Protein AF-A0A9D0ZC57-F1 (afdb_monomer_lite)

Radius of gyration: 15.39 Å; chains: 1; bounding box: 29×28×44 Å

pLDDT: mean 91.04, std 4.11, range [65.31, 96.06]

Organism: NCBI:txid2840875

Secondary structure (DSSP, 8-state):
--HHHHHHHHHHHHHHHHHHHHHHS-EEEEEPPPPTT---EEEEEETTEEEEEETTSEEEEEHHHHHHHHHTT--

Foldseek 3Di:
DDPVVVVVVVLVVQVVVQVVCQVPAAWDWDAAAQDPVRDQKDWDADSNRIDIDGHRDTDTHGPSVVVVCVVVVVD

Sequence (75 aa):
MTENERLERRARDQERSAAQALAQSTREAVLIPPAPDGERELYGCWNGIPVRYARGQRVDMPTVVLRMFRDCGAL

Structure (mmCIF, N/CA/C/O backbone):
data_AF-A0A9D0ZC57-F1
#
_entry.id   AF-A0A9D0ZC57-F1
#
loop_
_atom_site.group_PDB
_atom_site.id
_atom_site.type_symbol
_atom_site.label_atom_id
_atom_site.label_alt_id
_atom_site.label_comp_id
_atom_site.label_asym_id
_atom_site.label_entity_id
_atom_site.label_seq_id
_atom_site.pdbx_PDB_ins_code
_atom_site.Cartn_x
_atom_site.Cartn_y
_atom_site.Cartn_z
_atom_site.occupancy
_atom_site.B_iso_or_equiv
_atom_site.auth_seq_id
_atom_site.auth_comp_id
_atom_site.auth_asym_id
_atom_site.auth_atom_id
_atom_site.pdbx_PDB_model_num
ATOM 1 N N . MET A 1 1 ? -14.713 12.893 30.036 1.00 65.31 1 MET A N 1
ATOM 2 C CA . MET A 1 1 ? -14.179 12.624 28.691 1.00 65.31 1 MET A CA 1
ATOM 3 C C . MET A 1 1 ? -14.379 13.872 27.855 1.00 65.31 1 MET A C 1
ATOM 5 O O . MET A 1 1 ? -15.529 14.239 27.622 1.00 65.31 1 MET A O 1
ATOM 9 N N . THR A 1 2 ? -13.300 14.559 27.510 1.00 88.81 2 THR A N 1
ATOM 10 C CA . THR A 1 2 ? -13.302 15.751 26.658 1.00 88.81 2 THR A CA 1
ATOM 11 C C . THR A 1 2 ? -13.593 15.365 25.203 1.00 88.81 2 THR A C 1
ATOM 13 O O . THR A 1 2 ? -13.574 14.187 24.835 1.00 88.81 2 THR A O 1
ATOM 16 N N . G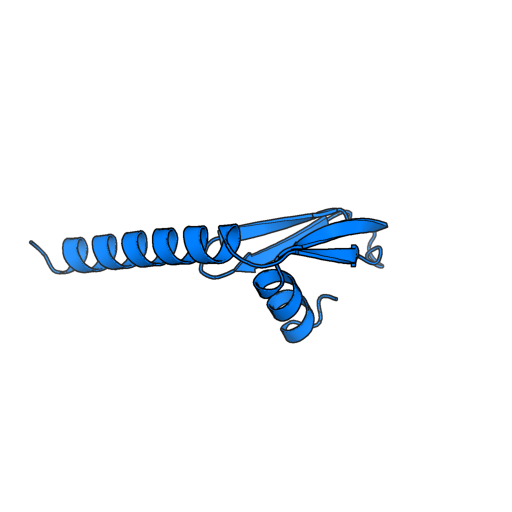LU A 1 3 ? -13.905 16.345 24.359 1.00 90.12 3 GLU A N 1
ATOM 17 C CA . GLU A 1 3 ? -14.131 16.112 22.928 1.00 90.12 3 GLU A CA 1
ATOM 18 C C . GLU A 1 3 ? -12.869 15.592 22.223 1.00 90.12 3 GLU A C 1
ATOM 20 O O . GLU A 1 3 ? -12.952 14.644 21.443 1.00 90.12 3 GLU A O 1
ATOM 25 N N . ASN A 1 4 ? -11.695 16.102 22.606 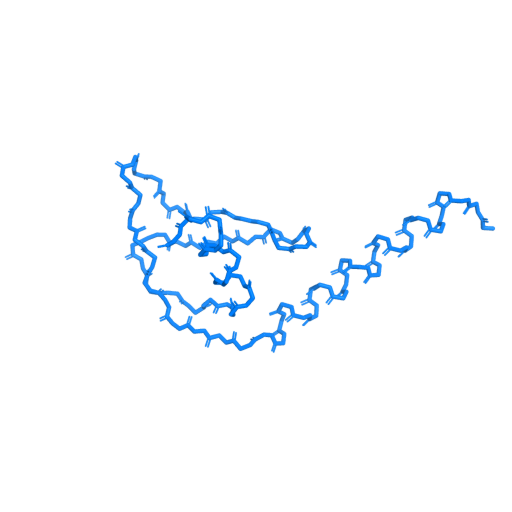1.00 91.19 4 ASN A N 1
ATOM 26 C CA . ASN A 1 4 ? -10.408 15.616 22.108 1.00 91.19 4 ASN A CA 1
ATOM 27 C C . ASN A 1 4 ? -10.173 14.141 22.451 1.00 91.19 4 ASN A C 1
ATOM 29 O O . ASN A 1 4 ? -9.845 13.359 21.566 1.00 91.19 4 ASN A O 1
ATOM 33 N N . GLU A 1 5 ? -10.438 13.720 23.691 1.00 93.69 5 GLU A N 1
ATOM 34 C CA . GLU A 1 5 ? -10.291 12.310 24.089 1.00 93.69 5 GLU A CA 1
ATOM 35 C C . GLU A 1 5 ? -11.209 11.378 23.276 1.00 93.69 5 GLU A C 1
ATOM 37 O O . GLU A 1 5 ? -10.845 10.243 22.955 1.00 93.69 5 GLU A O 1
ATOM 42 N N . ARG A 1 6 ? -12.410 11.845 22.901 1.00 94.00 6 ARG A N 1
ATOM 43 C CA . ARG A 1 6 ? -13.326 11.078 22.041 1.00 94.00 6 ARG A CA 1
ATOM 44 C C . ARG A 1 6 ? -12.809 10.967 20.608 1.00 94.00 6 ARG A C 1
ATOM 46 O O . ARG A 1 6 ? -12.958 9.903 20.006 1.00 94.00 6 ARG A O 1
ATOM 53 N N . LEU A 1 7 ? -12.234 12.039 20.065 1.00 93.31 7 LEU A N 1
ATOM 54 C CA . LEU A 1 7 ? -11.654 12.055 18.720 1.00 93.31 7 LEU A CA 1
ATOM 55 C C . LEU A 1 7 ? -10.420 11.151 18.635 1.00 93.31 7 LEU A C 1
ATOM 57 O O . LEU A 1 7 ? -10.350 10.309 17.741 1.00 93.31 7 LEU A O 1
ATOM 61 N N . GLU A 1 8 ? -9.513 11.237 19.607 1.00 93.00 8 GLU A N 1
ATOM 62 C CA . GLU A 1 8 ? -8.326 10.377 19.675 1.00 93.00 8 GLU A CA 1
ATOM 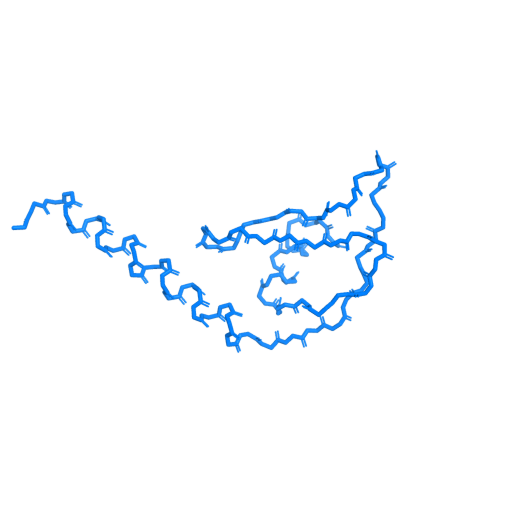63 C C . GLU A 1 8 ? -8.696 8.895 19.767 1.00 93.00 8 GLU A C 1
ATOM 65 O O . GLU A 1 8 ? -8.111 8.056 19.080 1.00 93.00 8 GLU A O 1
ATOM 70 N N . ARG A 1 9 ? -9.705 8.553 20.578 1.00 93.00 9 ARG A N 1
ATOM 71 C CA . ARG A 1 9 ? -10.178 7.169 20.681 1.00 93.00 9 ARG A CA 1
ATOM 72 C C . ARG A 1 9 ? -10.731 6.657 19.351 1.00 93.00 9 ARG A C 1
ATOM 74 O O . ARG A 1 9 ? -10.403 5.544 18.950 1.00 93.00 9 ARG A O 1
ATOM 81 N N . ARG A 1 10 ? -11.534 7.471 18.656 1.00 91.44 10 ARG A N 1
ATOM 82 C CA . ARG A 1 10 ? -12.085 7.117 17.338 1.00 91.44 10 ARG A CA 1
ATOM 83 C C . ARG A 1 10 ? -10.988 6.915 16.296 1.00 91.44 10 ARG A C 1
ATOM 85 O O . ARG A 1 10 ? -11.076 5.955 15.538 1.00 91.44 10 ARG A O 1
ATOM 92 N N . ALA A 1 11 ? -9.965 7.769 16.289 1.00 88.88 11 ALA A N 1
ATOM 93 C CA . ALA A 1 11 ? -8.823 7.627 15.389 1.00 88.88 11 ALA A CA 1
ATOM 94 C C . ALA A 1 11 ? -8.096 6.290 15.616 1.00 88.88 11 ALA A C 1
ATOM 96 O O . ALA A 1 11 ? -7.905 5.524 14.675 1.00 88.88 11 ALA A O 1
ATOM 97 N N . ARG A 1 12 ? -7.807 5.936 16.877 1.00 89.94 12 ARG A N 1
ATOM 98 C CA . ARG A 1 12 ? -7.173 4.647 17.218 1.00 89.94 12 ARG A CA 1
ATOM 99 C C . ARG A 1 12 ? -8.034 3.439 16.848 1.00 89.94 12 ARG A C 1
ATOM 101 O O . ARG A 1 12 ? -7.515 2.423 16.389 1.00 89.94 12 ARG A O 1
ATOM 108 N N . ASP A 1 13 ? -9.347 3.524 17.054 1.00 91.88 13 ASP A N 1
ATOM 109 C CA . ASP A 1 13 ? -10.264 2.448 16.672 1.00 91.88 13 ASP A CA 1
ATOM 110 C C . ASP A 1 13 ? -10.313 2.269 15.142 1.00 91.88 13 ASP A C 1
ATOM 112 O O . ASP A 1 13 ? -10.339 1.130 14.666 1.00 91.88 13 ASP A O 1
ATOM 116 N N . GLN A 1 14 ? -10.253 3.363 14.372 1.00 88.38 14 GLN A N 1
ATOM 117 C CA . GLN A 1 14 ? -10.132 3.315 12.911 1.00 88.38 14 GLN A CA 1
ATOM 118 C C . GLN A 1 14 ? -8.809 2.689 12.463 1.00 88.38 14 GLN A C 1
ATOM 120 O O . GLN A 1 14 ? -8.835 1.774 11.641 1.00 88.38 14 GLN A O 1
ATOM 125 N N . GLU A 1 15 ? -7.676 3.108 13.033 1.00 89.25 15 GLU A N 1
ATOM 126 C CA . GLU A 1 15 ? -6.359 2.530 12.730 1.00 89.25 15 GLU A 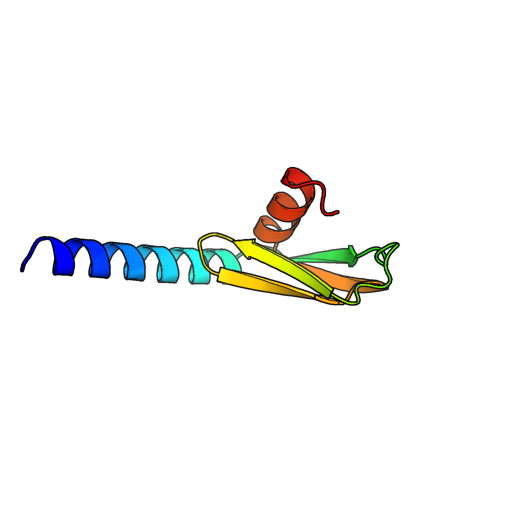CA 1
ATOM 127 C C . GLU A 1 15 ? -6.330 1.020 13.000 1.00 89.25 15 GLU A C 1
ATOM 129 O O . GLU A 1 15 ? -5.881 0.236 12.160 1.00 89.25 15 GLU A O 1
ATOM 134 N N . ARG A 1 16 ? -6.877 0.578 14.141 1.00 90.31 16 ARG A N 1
ATOM 135 C CA . ARG A 1 16 ? -6.946 -0.849 14.482 1.00 90.31 16 ARG A CA 1
ATOM 136 C C . ARG A 1 16 ? -7.846 -1.621 13.519 1.00 90.31 16 ARG A C 1
ATOM 138 O O . ARG A 1 16 ? -7.477 -2.711 13.084 1.00 90.31 16 ARG A O 1
ATOM 145 N N . SER A 1 17 ? -9.013 -1.070 13.181 1.00 89.12 17 SER A N 1
ATOM 146 C CA . SER A 1 17 ? -9.938 -1.696 12.231 1.00 89.12 17 SER A CA 1
ATOM 147 C C . SER A 1 17 ? -9.315 -1.821 10.842 1.00 89.12 17 SER A C 1
ATOM 149 O O . SER A 1 17 ? -9.478 -2.851 10.188 1.00 89.12 17 SER A O 1
ATOM 151 N N . ALA A 1 18 ? -8.583 -0.798 10.399 1.00 88.19 18 ALA A N 1
ATOM 152 C CA . ALA A 1 18 ? -7.823 -0.846 9.163 1.00 88.19 18 ALA A CA 1
ATOM 153 C C . ALA A 1 18 ? -6.770 -1.960 9.242 1.00 88.19 18 ALA A C 1
ATOM 155 O O . ALA A 1 18 ? -6.778 -2.870 8.415 1.00 88.19 18 ALA A O 1
ATOM 156 N N . ALA A 1 19 ? -5.926 -1.976 10.274 1.00 89.25 19 ALA A N 1
ATOM 157 C CA . ALA A 1 19 ? -4.849 -2.960 10.386 1.00 89.25 19 ALA A CA 1
ATOM 158 C C . ALA A 1 19 ? -5.378 -4.397 10.350 1.00 89.25 19 ALA A C 1
ATOM 160 O O . ALA A 1 19 ? -4.809 -5.261 9.680 1.00 89.25 19 ALA A O 1
ATOM 161 N N . GLN A 1 20 ? -6.517 -4.635 11.000 1.00 91.00 20 GLN A N 1
ATOM 162 C CA . GLN A 1 20 ? -7.189 -5.925 10.964 1.00 91.00 20 GLN A CA 1
ATOM 163 C C . GLN A 1 20 ? -7.697 -6.285 9.561 1.00 91.00 20 GLN A C 1
ATOM 165 O O . GLN A 1 20 ? -7.440 -7.392 9.089 1.00 91.00 20 GLN A O 1
ATOM 170 N N . ALA A 1 21 ? -8.372 -5.365 8.870 1.00 87.81 21 ALA A N 1
ATOM 171 C CA . ALA A 1 21 ? -8.857 -5.596 7.511 1.00 87.81 21 ALA A CA 1
ATOM 172 C C . ALA A 1 21 ? -7.709 -5.818 6.508 1.00 87.81 21 ALA A C 1
ATOM 174 O O . ALA A 1 21 ? -7.807 -6.689 5.645 1.00 87.81 21 ALA A O 1
ATOM 175 N N . LEU A 1 22 ? -6.591 -5.103 6.660 1.00 90.19 22 LEU A N 1
ATOM 176 C CA . LEU A 1 22 ? -5.385 -5.324 5.862 1.00 90.19 22 LEU A CA 1
ATOM 177 C C . LEU A 1 22 ? -4.795 -6.720 6.107 1.00 90.19 22 LEU A C 1
ATOM 179 O O . LEU A 1 22 ? -4.429 -7.413 5.160 1.00 90.19 22 LEU A O 1
ATOM 183 N N . ALA A 1 23 ? -4.720 -7.152 7.369 1.00 89.50 23 ALA A N 1
ATOM 184 C CA . ALA A 1 23 ? -4.195 -8.466 7.728 1.00 89.50 23 ALA A CA 1
ATOM 185 C C . ALA A 1 23 ? -5.062 -9.618 7.188 1.00 89.50 23 ALA A C 1
ATOM 187 O O . ALA A 1 23 ? -4.517 -10.639 6.761 1.00 89.50 23 ALA A O 1
ATOM 188 N N . GLN A 1 24 ? -6.387 -9.434 7.185 1.00 92.75 24 GLN A N 1
ATOM 189 C CA . GLN A 1 24 ? -7.383 -10.413 6.731 1.00 92.75 24 GLN A CA 1
ATOM 190 C C . GLN A 1 24 ? -7.634 -10.392 5.215 1.00 92.75 24 GLN A C 1
ATOM 192 O O . GLN A 1 24 ? -8.288 -11.294 4.694 1.00 92.75 24 GLN A O 1
ATOM 197 N N . SER A 1 25 ? -7.135 -9.382 4.500 1.00 92.81 25 SER A N 1
ATOM 198 C CA . SER A 1 25 ? -7.275 -9.286 3.049 1.00 92.81 25 SER A CA 1
ATOM 199 C C . SER A 1 25 ? -6.582 -10.463 2.358 1.00 92.81 25 SER A C 1
ATOM 201 O O . SER A 1 25 ? -5.469 -10.870 2.713 1.00 92.81 25 SER A O 1
ATOM 203 N N . THR A 1 26 ? -7.253 -11.004 1.340 1.00 95.62 26 THR A N 1
ATOM 204 C CA . THR A 1 26 ? -6.658 -11.967 0.412 1.00 95.62 26 THR A CA 1
ATOM 205 C C . THR A 1 26 ? -5.407 -11.368 -0.222 1.00 95.62 26 THR A C 1
ATOM 207 O O . THR A 1 26 ? -5.306 -10.151 -0.381 1.00 95.62 26 THR A O 1
ATOM 210 N N . ARG A 1 27 ? -4.444 -12.213 -0.586 1.00 96.06 27 ARG A N 1
ATOM 211 C CA . ARG A 1 27 ? -3.192 -11.778 -1.208 1.00 96.06 27 ARG A CA 1
ATOM 212 C C . ARG A 1 27 ? -3.105 -12.300 -2.633 1.00 96.06 27 ARG A C 1
ATOM 214 O O . ARG A 1 27 ? -3.469 -13.443 -2.891 1.00 96.06 27 ARG A O 1
ATOM 221 N N . GLU A 1 28 ? -2.624 -11.451 -3.529 1.00 95.44 28 GLU A N 1
ATOM 222 C CA . GLU A 1 28 ? -2.377 -11.773 -4.931 1.00 95.44 28 GLU A CA 1
ATOM 223 C C . GLU A 1 28 ? -0.899 -11.551 -5.259 1.00 95.44 28 GLU A C 1
ATOM 225 O O . GLU A 1 28 ? -0.307 -10.547 -4.858 1.00 95.44 28 GLU A O 1
ATOM 230 N N . ALA A 1 29 ? -0.311 -12.478 -6.016 1.00 96.06 29 ALA A N 1
ATOM 231 C CA . ALA A 1 29 ? 1.067 -12.369 -6.475 1.00 96.06 29 ALA A CA 1
ATOM 232 C C . ALA A 1 29 ? 1.156 -11.405 -7.671 1.00 96.06 29 ALA A C 1
ATOM 234 O O . ALA A 1 29 ? 0.805 -11.752 -8.803 1.00 96.06 29 ALA A O 1
ATOM 235 N N . VAL A 1 30 ? 1.673 -10.200 -7.445 1.00 94.75 30 VAL A N 1
ATOM 236 C CA . VAL A 1 30 ? 1.739 -9.121 -8.442 1.00 94.75 30 VAL A CA 1
ATOM 237 C C . VAL A 1 30 ? 3.190 -8.802 -8.773 1.00 94.75 30 VAL A C 1
ATOM 239 O O . VAL A 1 30 ? 4.017 -8.662 -7.877 1.00 94.75 30 VAL A O 1
ATOM 242 N N . LEU A 1 31 ? 3.514 -8.684 -10.064 1.00 94.19 31 LEU A N 1
ATOM 243 C CA . LEU A 1 31 ? 4.799 -8.135 -10.501 1.00 94.19 31 LEU A CA 1
ATOM 244 C C . LEU A 1 31 ? 4.707 -6.611 -10.475 1.00 94.19 31 LEU A C 1
ATOM 246 O O . LEU A 1 31 ? 3.934 -6.039 -11.240 1.00 94.19 31 LEU A O 1
ATOM 250 N N . ILE A 1 32 ? 5.496 -5.964 -9.621 1.00 93.31 32 ILE A N 1
ATOM 251 C CA . ILE A 1 32 ? 5.564 -4.502 -9.598 1.00 93.31 32 ILE A CA 1
ATOM 252 C C . ILE A 1 32 ? 6.584 -4.049 -10.646 1.00 93.31 32 ILE A C 1
ATOM 254 O O . ILE A 1 32 ? 7.748 -4.455 -10.556 1.00 93.31 32 ILE A O 1
ATOM 258 N N . PRO A 1 33 ? 6.203 -3.215 -11.629 1.00 90.62 33 PRO A N 1
ATOM 259 C CA . PRO A 1 33 ? 7.134 -2.761 -12.650 1.00 90.62 33 PRO A CA 1
ATOM 260 C C . PRO A 1 33 ? 8.236 -1.872 -12.042 1.00 90.62 33 PRO A C 1
ATOM 262 O O . PRO A 1 33 ? 7.972 -1.116 -11.095 1.00 90.62 33 PRO A O 1
ATOM 265 N N . PRO A 1 34 ? 9.473 -1.942 -12.574 1.00 92.69 34 PRO A N 1
ATOM 266 C CA . PRO A 1 34 ? 10.513 -0.957 -12.284 1.00 92.69 34 PRO A CA 1
ATOM 267 C C . PRO A 1 34 ? 10.014 0.462 -12.570 1.00 92.69 34 PRO A C 1
ATOM 269 O O . PRO A 1 34 ? 9.266 0.669 -13.527 1.00 92.69 34 PRO A O 1
ATOM 272 N N . ALA A 1 35 ? 10.426 1.433 -11.757 1.00 89.06 35 ALA A N 1
ATOM 273 C CA . ALA A 1 35 ? 10.112 2.826 -12.031 1.00 89.06 35 ALA A CA 1
ATOM 274 C C . ALA A 1 35 ? 11.064 3.395 -13.100 1.00 89.06 35 ALA A C 1
ATOM 276 O O . ALA A 1 35 ? 12.239 3.014 -13.140 1.00 89.06 35 ALA A O 1
ATOM 277 N N . PRO A 1 36 ? 10.584 4.303 -13.966 1.00 87.88 36 PRO A N 1
ATOM 278 C CA . PRO A 1 36 ? 11.396 4.892 -15.032 1.00 87.88 36 PRO A CA 1
ATOM 279 C C . PRO A 1 36 ? 12.530 5.785 -14.507 1.00 87.88 36 PRO A C 1
ATOM 281 O O . PRO A 1 36 ? 13.548 5.938 -15.174 1.00 87.88 36 PRO A O 1
ATOM 284 N N . ASP A 1 37 ? 12.371 6.352 -13.314 1.00 90.19 37 ASP A N 1
ATOM 285 C CA . ASP A 1 37 ? 13.348 7.196 -12.619 1.00 90.19 37 ASP A CA 1
ATOM 286 C C . ASP A 1 37 ? 14.326 6.397 -11.736 1.00 90.19 37 ASP A C 1
ATOM 288 O O . ASP A 1 37 ? 15.188 6.975 -11.074 1.00 90.19 37 ASP A O 1
ATOM 292 N N . GLY A 1 38 ? 14.217 5.064 -11.731 1.00 89.62 38 GLY A N 1
ATOM 293 C CA . GLY A 1 38 ? 15.050 4.187 -10.914 1.00 89.62 38 GLY A CA 1
ATOM 294 C C . GLY A 1 38 ? 14.596 4.057 -9.459 1.00 89.62 38 GLY A C 1
ATOM 295 O O . GLY A 1 38 ? 15.324 3.453 -8.663 1.00 89.62 38 GLY A O 1
ATOM 296 N N . GLU A 1 39 ? 13.410 4.564 -9.093 1.00 91.19 39 GLU A N 1
ATOM 297 C CA . GLU A 1 39 ? 12.827 4.301 -7.778 1.00 91.19 39 GLU A CA 1
ATOM 298 C C . GLU A 1 39 ? 12.731 2.782 -7.544 1.00 91.19 39 GLU A C 1
ATOM 300 O O . GLU A 1 39 ? 12.274 2.007 -8.392 1.00 91.19 39 GLU A O 1
ATOM 305 N N . ARG A 1 40 ? 13.225 2.330 -6.387 1.00 93.31 40 ARG A N 1
ATOM 306 C CA . ARG A 1 40 ? 13.327 0.896 -6.064 1.00 93.31 40 ARG A CA 1
ATOM 307 C C . ARG A 1 40 ? 12.118 0.363 -5.313 1.00 93.31 40 ARG A C 1
ATOM 309 O O . ARG A 1 40 ? 11.960 -0.851 -5.203 1.00 93.31 40 ARG A O 1
ATOM 316 N N . GLU A 1 41 ? 11.285 1.248 -4.789 1.00 94.19 41 GLU A N 1
ATOM 317 C CA . GLU A 1 41 ? 10.145 0.904 -3.953 1.00 94.19 41 GLU A CA 1
ATOM 318 C C . GLU A 1 41 ? 8.891 1.603 -4.479 1.00 94.19 41 GLU A C 1
ATOM 320 O O . GLU A 1 41 ? 8.958 2.671 -5.069 1.00 94.19 41 GLU A O 1
ATOM 325 N N . LEU A 1 42 ? 7.740 0.966 -4.307 1.00 92.50 42 LEU A N 1
ATOM 326 C CA . LEU A 1 42 ? 6.430 1.570 -4.478 1.00 92.50 42 LEU A CA 1
ATOM 327 C C . LEU A 1 42 ? 5.874 1.823 -3.077 1.00 92.50 42 LEU A C 1
ATOM 329 O O . LEU A 1 42 ? 5.674 0.872 -2.312 1.00 92.50 42 LEU A O 1
ATOM 333 N N . TYR A 1 43 ? 5.651 3.091 -2.744 1.00 92.31 43 TYR A N 1
ATOM 334 C CA . TYR A 1 43 ? 5.134 3.520 -1.447 1.00 92.31 43 TYR A CA 1
ATOM 335 C C . TYR A 1 43 ? 3.686 4.003 -1.553 1.00 92.31 43 TYR A C 1
ATOM 337 O O . TYR A 1 43 ? 3.299 4.650 -2.524 1.00 92.31 43 TYR A O 1
ATOM 345 N N . GLY A 1 44 ? 2.885 3.705 -0.533 1.00 89.75 44 GLY A N 1
ATOM 346 C CA . GLY A 1 44 ? 1.509 4.172 -0.423 1.00 89.75 44 GLY A CA 1
ATOM 347 C C . GLY A 1 44 ? 1.008 4.159 1.016 1.00 89.75 44 GLY A C 1
ATOM 348 O O . GLY A 1 44 ? 1.706 3.739 1.940 1.00 89.75 44 GLY A O 1
ATOM 349 N N . CYS A 1 45 ? -0.227 4.614 1.207 1.00 88.94 45 CYS A N 1
ATOM 350 C CA . CYS A 1 45 ? -0.890 4.616 2.504 1.00 88.94 45 CYS A CA 1
ATOM 351 C C . CYS A 1 45 ? -2.337 4.153 2.348 1.00 88.94 45 CYS A C 1
ATOM 353 O O . CYS A 1 45 ? -3.105 4.766 1.610 1.00 88.94 45 CYS A O 1
ATOM 355 N N . TRP A 1 46 ? -2.713 3.096 3.064 1.00 87.50 46 TRP A N 1
ATOM 356 C CA . TRP A 1 46 ? -4.079 2.583 3.077 1.00 87.50 46 TRP A CA 1
ATOM 357 C C . TRP A 1 46 ? -4.696 2.811 4.459 1.00 87.50 46 TRP A C 1
ATOM 359 O O . TRP A 1 46 ? -4.243 2.230 5.442 1.00 87.50 46 TRP A O 1
ATOM 369 N N . ASN A 1 47 ? -5.714 3.675 4.552 1.00 86.88 47 ASN A N 1
ATOM 370 C CA . ASN A 1 47 ? -6.379 4.041 5.815 1.00 86.88 47 ASN A CA 1
ATOM 371 C C . ASN A 1 47 ? -5.402 4.415 6.952 1.00 86.88 47 ASN A C 1
ATOM 373 O O . ASN A 1 47 ? -5.546 3.958 8.083 1.00 86.88 47 ASN A O 1
ATOM 377 N N . GLY A 1 48 ? -4.381 5.221 6.643 1.00 84.00 48 GLY A N 1
ATOM 378 C CA . GLY A 1 48 ? -3.363 5.640 7.616 1.00 84.00 48 GLY A CA 1
ATOM 379 C C . GLY A 1 48 ? -2.221 4.637 7.815 1.00 84.00 48 GLY A C 1
ATOM 380 O O . GLY A 1 48 ? -1.250 4.953 8.497 1.00 84.00 48 GLY A O 1
ATOM 381 N N . ILE A 1 49 ? -2.294 3.454 7.200 1.00 86.12 49 ILE A N 1
ATOM 382 C CA . ILE A 1 49 ? -1.266 2.419 7.316 1.00 86.12 49 ILE A CA 1
ATOM 383 C C . ILE A 1 49 ? -0.273 2.552 6.161 1.00 86.12 49 ILE A C 1
ATOM 385 O O . ILE A 1 49 ? -0.667 2.369 5.003 1.00 86.12 49 ILE A O 1
ATOM 389 N N . PRO A 1 50 ? 1.013 2.823 6.443 1.00 90.25 50 PRO A N 1
ATOM 390 C CA . PRO A 1 50 ? 2.032 2.873 5.409 1.00 90.25 50 PRO A CA 1
ATOM 391 C C . PRO A 1 50 ? 2.277 1.472 4.843 1.00 90.25 50 PRO A C 1
ATOM 393 O O . PRO A 1 50 ? 2.436 0.498 5.582 1.00 90.25 50 PRO A O 1
ATOM 396 N N . VAL A 1 51 ? 2.337 1.376 3.518 1.00 92.31 51 VAL A N 1
ATOM 397 C CA . VAL A 1 51 ? 2.642 0.140 2.793 1.00 92.31 51 VAL A CA 1
ATOM 398 C C . VAL A 1 51 ? 3.746 0.397 1.779 1.00 92.31 51 VAL A C 1
ATOM 400 O O . VAL A 1 51 ? 3.811 1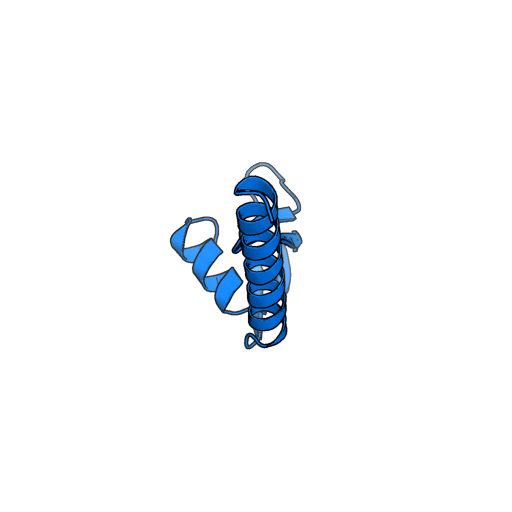.459 1.159 1.00 92.31 51 VAL A O 1
ATOM 403 N N . ARG A 1 52 ? 4.644 -0.577 1.626 1.00 93.94 52 ARG A N 1
ATOM 404 C CA . ARG A 1 52 ? 5.841 -0.444 0.798 1.00 93.94 52 ARG A CA 1
ATOM 405 C C . ARG A 1 52 ? 6.207 -1.772 0.165 1.00 93.94 52 ARG A C 1
ATOM 407 O O . ARG A 1 52 ? 6.243 -2.787 0.859 1.00 93.94 52 ARG A O 1
ATOM 414 N N . TYR A 1 53 ? 6.518 -1.748 -1.124 1.00 93.75 53 TYR A N 1
ATOM 415 C CA . TYR A 1 53 ? 6.870 -2.945 -1.881 1.00 93.75 53 TYR A CA 1
ATOM 416 C C . TYR A 1 53 ? 8.056 -2.692 -2.801 1.00 93.75 53 TYR A C 1
ATOM 418 O O . TYR A 1 53 ? 8.163 -1.623 -3.392 1.00 93.75 53 TYR A O 1
ATOM 426 N N . ALA A 1 54 ? 8.932 -3.683 -2.953 1.00 92.81 54 ALA A N 1
ATOM 427 C CA . ALA A 1 54 ? 10.046 -3.594 -3.888 1.00 92.81 54 ALA A CA 1
ATOM 428 C C . ALA A 1 54 ? 9.544 -3.640 -5.340 1.00 92.81 54 ALA A C 1
ATOM 430 O O . ALA A 1 54 ? 8.747 -4.505 -5.710 1.00 92.81 54 ALA A O 1
ATOM 431 N N . ARG A 1 55 ? 10.039 -2.723 -6.172 1.00 94.25 55 ARG A N 1
ATOM 432 C CA . ARG A 1 55 ? 9.808 -2.729 -7.619 1.00 94.25 55 ARG A CA 1
ATOM 433 C C . ARG A 1 55 ? 10.720 -3.744 -8.311 1.00 94.25 55 ARG A C 1
ATOM 435 O O . ARG A 1 55 ? 11.779 -4.107 -7.802 1.00 94.25 55 ARG A O 1
ATOM 442 N N . GLY A 1 56 ? 10.306 -4.205 -9.488 1.00 92.69 56 GLY A N 1
ATOM 443 C CA . GLY A 1 56 ? 11.033 -5.193 -10.290 1.00 92.69 56 GLY A CA 1
ATOM 444 C C . GLY A 1 56 ? 10.942 -6.627 -9.763 1.00 92.69 56 GLY A C 1
ATOM 445 O O . GLY A 1 56 ? 11.623 -7.511 -10.278 1.00 92.69 56 GLY A O 1
ATOM 446 N N . GLN A 1 57 ? 10.117 -6.874 -8.745 1.00 91.00 57 GLN A N 1
ATOM 447 C CA . GLN A 1 57 ? 9.934 -8.186 -8.134 1.00 91.00 57 GLN A CA 1
ATOM 448 C C . GLN A 1 57 ? 8.454 -8.547 -8.069 1.00 91.00 57 GLN A C 1
ATOM 450 O O . GLN A 1 57 ? 7.572 -7.683 -8.081 1.00 91.00 57 GLN A O 1
ATOM 455 N N . ARG A 1 58 ? 8.185 -9.853 -8.014 1.00 95.12 58 ARG A N 1
ATOM 456 C CA . ARG A 1 58 ? 6.849 -10.361 -7.721 1.00 95.12 58 ARG A CA 1
ATOM 457 C C . ARG A 1 58 ? 6.661 -10.387 -6.208 1.00 95.12 58 ARG A C 1
ATOM 459 O O . ARG A 1 58 ? 7.489 -10.956 -5.503 1.00 95.12 58 ARG A O 1
ATOM 466 N N . VAL A 1 59 ? 5.592 -9.760 -5.734 1.00 94.12 59 VAL A N 1
ATOM 467 C CA . VAL A 1 59 ? 5.259 -9.642 -4.311 1.00 94.12 59 VAL A CA 1
ATOM 468 C C . VAL A 1 59 ? 3.839 -10.132 -4.060 1.00 94.12 59 VAL A C 1
ATOM 470 O O . VAL A 1 59 ? 2.962 -9.949 -4.904 1.00 94.12 59 VAL A O 1
ATOM 473 N N . ASP A 1 60 ? 3.601 -10.710 -2.886 1.00 95.06 60 ASP A N 1
ATOM 474 C CA . ASP A 1 60 ? 2.253 -11.053 -2.430 1.00 95.06 60 ASP A CA 1
ATOM 475 C C . ASP A 1 60 ? 1.596 -9.826 -1.794 1.00 95.06 60 ASP A C 1
ATOM 477 O O . ASP A 1 60 ? 1.859 -9.463 -0.642 1.00 95.06 60 ASP A O 1
ATOM 481 N N . MET A 1 61 ? 0.744 -9.158 -2.569 1.00 94.50 61 MET A N 1
ATOM 482 C CA . MET A 1 61 ? 0.106 -7.905 -2.184 1.00 94.50 61 MET A CA 1
ATOM 483 C C . MET A 1 61 ? -1.328 -8.150 -1.695 1.00 94.50 61 MET A C 1
ATOM 485 O O . MET A 1 61 ? -2.089 -8.838 -2.377 1.00 94.50 61 MET A O 1
ATOM 489 N N . PRO A 1 62 ? -1.745 -7.579 -0.548 1.00 95.38 62 PRO A N 1
ATOM 490 C CA . PRO A 1 62 ? -3.146 -7.567 -0.140 1.00 95.38 62 PRO A CA 1
ATOM 491 C C . PRO A 1 62 ? -4.027 -6.912 -1.210 1.00 95.38 62 PRO A C 1
ATOM 493 O O . PRO A 1 62 ? -3.703 -5.834 -1.712 1.00 95.38 62 PRO A O 1
ATOM 496 N N . THR A 1 63 ? -5.161 -7.523 -1.538 1.00 94.06 63 THR A N 1
ATOM 497 C CA . THR A 1 63 ? -6.050 -7.064 -2.620 1.00 94.06 63 THR A CA 1
ATOM 498 C C . THR A 1 63 ? -6.577 -5.650 -2.413 1.00 94.06 63 THR A C 1
ATOM 500 O O . THR A 1 63 ? -6.726 -4.896 -3.374 1.00 94.06 63 THR A O 1
ATOM 503 N N . VAL A 1 64 ? -6.793 -5.248 -1.159 1.00 92.00 64 VAL A N 1
ATOM 504 C CA . VAL A 1 64 ? -7.200 -3.876 -0.815 1.00 92.00 64 VAL A CA 1
ATOM 505 C C . VAL A 1 64 ? -6.122 -2.841 -1.157 1.00 92.00 64 VAL A C 1
ATOM 507 O O . VAL A 1 64 ? -6.446 -1.746 -1.610 1.00 92.00 64 VAL A O 1
ATOM 510 N N . VAL A 1 65 ? -4.844 -3.204 -1.009 1.00 93.44 65 VAL A N 1
ATOM 511 C CA . VAL A 1 65 ? -3.694 -2.354 -1.357 1.00 93.44 65 VAL A CA 1
ATOM 512 C C . VAL A 1 65 ? -3.461 -2.352 -2.864 1.00 93.44 65 VAL A C 1
ATOM 514 O O . VAL A 1 65 ? -3.218 -1.298 -3.446 1.00 93.44 65 VAL A O 1
ATOM 517 N N . LEU A 1 66 ? -3.600 -3.509 -3.514 1.00 93.50 66 LEU A N 1
ATOM 518 C CA . LEU A 1 66 ? -3.514 -3.621 -4.970 1.00 93.50 66 LEU A CA 1
ATOM 519 C C . LEU A 1 66 ? -4.556 -2.744 -5.663 1.00 93.50 66 LEU A C 1
ATOM 521 O O . LEU A 1 66 ? -4.226 -2.007 -6.591 1.00 93.50 66 LEU A O 1
ATOM 525 N N . ARG A 1 67 ? -5.807 -2.798 -5.195 1.00 92.19 67 ARG A N 1
ATOM 526 C CA . ARG A 1 67 ? -6.879 -1.944 -5.702 1.00 92.19 67 ARG A CA 1
ATOM 527 C C . ARG A 1 67 ? -6.537 -0.468 -5.527 1.00 92.19 67 ARG A C 1
ATOM 529 O O . ARG A 1 67 ? -6.624 0.272 -6.494 1.00 92.19 67 ARG A O 1
ATOM 536 N N . MET A 1 68 ? -6.086 -0.070 -4.338 1.00 92.75 68 MET A N 1
ATOM 537 C CA . MET A 1 68 ? -5.656 1.305 -4.076 1.00 92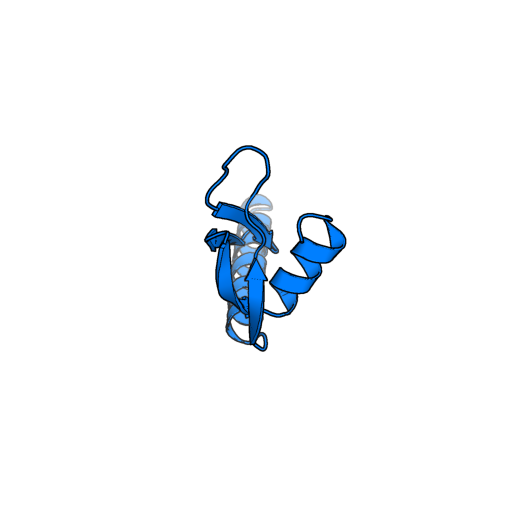.75 68 MET A CA 1
ATOM 538 C C . MET A 1 68 ? -4.573 1.761 -5.064 1.00 92.75 68 MET A C 1
ATOM 540 O O . MET A 1 68 ? -4.713 2.819 -5.665 1.00 92.75 68 MET A O 1
ATOM 544 N N . PHE A 1 69 ? -3.512 0.975 -5.274 1.00 92.62 69 PHE A N 1
ATOM 545 C CA . PHE A 1 69 ? -2.449 1.362 -6.204 1.00 92.62 69 PHE A CA 1
ATOM 546 C C . PHE A 1 69 ? -2.924 1.462 -7.657 1.00 92.62 69 PHE A C 1
ATOM 548 O O . PHE A 1 69 ? -2.497 2.380 -8.355 1.00 92.62 69 PHE A O 1
ATOM 555 N N . ARG A 1 70 ? -3.825 0.574 -8.097 1.00 92.38 70 ARG A N 1
ATOM 556 C CA . ARG A 1 70 ? -4.450 0.654 -9.428 1.00 92.38 70 ARG A CA 1
ATOM 557 C C . ARG A 1 70 ? -5.337 1.889 -9.569 1.00 92.38 70 ARG A C 1
ATOM 559 O O . ARG A 1 70 ? -5.228 2.606 -10.556 1.00 92.38 70 ARG A O 1
ATOM 566 N N . ASP A 1 71 ? -6.168 2.168 -8.567 1.00 91.62 71 ASP A N 1
ATOM 567 C CA . ASP A 1 71 ? -7.063 3.331 -8.554 1.00 91.62 71 ASP A CA 1
ATOM 568 C C . ASP A 1 71 ? -6.260 4.649 -8.570 1.00 91.62 71 ASP A C 1
ATOM 570 O O . ASP A 1 71 ? -6.680 5.632 -9.178 1.00 91.62 71 ASP A O 1
ATOM 574 N N . CYS A 1 72 ? -5.072 4.661 -7.955 1.00 87.00 72 CYS A N 1
ATOM 575 C CA . CYS A 1 72 ? -4.136 5.786 -7.982 1.00 87.00 72 CYS A CA 1
ATOM 576 C C . CYS A 1 72 ? -3.232 5.838 -9.231 1.00 87.00 72 CYS A C 1
ATOM 578 O O . CYS A 1 72 ? -2.431 6.765 -9.342 1.00 87.00 72 CYS A O 1
ATOM 580 N N . GLY A 1 73 ? -3.310 4.866 -10.148 1.00 86.94 73 GLY A N 1
ATOM 581 C CA . GLY A 1 73 ? -2.460 4.798 -11.345 1.00 86.94 73 GLY A CA 1
ATOM 582 C C . GLY A 1 73 ? -0.977 4.518 -11.065 1.00 86.94 73 GLY A C 1
ATOM 583 O O . GLY A 1 73 ? -0.122 4.839 -11.887 1.00 86.94 73 GLY A O 1
ATOM 584 N N . ALA A 1 74 ? -0.656 3.954 -9.899 1.00 85.25 74 ALA A N 1
ATOM 585 C CA . ALA A 1 74 ? 0.714 3.627 -9.500 1.00 85.25 74 ALA A CA 1
ATOM 586 C C . ALA A 1 74 ? 1.176 2.232 -9.979 1.00 85.25 74 ALA A C 1
ATOM 588 O O . ALA A 1 74 ? 2.377 1.935 -9.943 1.00 85.25 74 ALA A O 1
ATOM 589 N N . LEU A 1 75 ? 0.220 1.393 -10.402 1.00 84.12 75 LEU A N 1
ATOM 590 C CA . LEU A 1 75 ? 0.374 0.073 -11.026 1.00 84.12 75 LEU A CA 1
ATOM 591 C C . LEU A 1 75 ? -0.507 -0.008 -12.272 1.00 84.12 75 LEU A C 1
ATOM 593 O O . LEU A 1 75 ? -0.023 -0.579 -13.271 1.00 84.12 75 LEU A O 1
#